Protein AF-W5RJJ1-F1 (afdb_monomer)

Radius of gyration: 13.15 Å; Cα contacts (8 Å, |Δi|>4): 98; chains: 1; bounding box: 34×28×34 Å

InterPro domains:
  IPR002885 Pentatricopeptide repeat [PF01535] (1-24)
  IPR002885 Pentatricopeptide repeat [PF01535] (67-92)
  IPR002885 Pentatricopeptide repeat [PS51375] (1-26)
  IPR002885 Pentatricopeptide repeat [TIGR00756] (1-28)
  IPR011990 Tetratricopeptide-like helical domain superfamily [G3DSA:1.25.40.10] (1-96)
  IPR046960 Pentatricopeptide repeat-containing protein At4g14850-like, plant [PTHR47926] (1-96)

Secondary structure (DSSP, 8-state):
-HHHHHHHHHHHHHHHHHHHHTTPPPPHHHHHHHHHHHHHHT-HHHHHHHHHHHHHTTGGG-HHHHHHHHHHHHHTT-HHHHHHHHHH-SS-----

Solvent-accessible surface area (backbone atoms only — not comparable to full-atom values): 5308 Å² total; per-residue (Å²): 130,67,66,66,54,57,52,54,28,51,51,39,50,53,50,52,52,49,31,55,76,69,71,46,80,78,51,71,66,56,49,35,51,35,36,52,23,34,33,73,69,48,39,55,71,63,44,52,56,50,51,59,50,37,50,76,73,65,44,58,65,39,56,70,44,41,55,28,49,29,52,24,27,48,61,51,70,37,51,70,59,19,47,54,46,57,70,63,34,84,62,74,85,76,84,125

Foldseek 3Di:
DVVVLLVVLVVLLVVVVVCVVVVNDDDLVSLLSNLVSLLSVLPVVSLVVSVVVCVVVVVLAPPSNLVSSLSSCVSNVNNVSSVVSQVSHPDRPPPD

Mean predicted aligned error: 6.85 Å

pLDDT: mean 80.55, std 13.33, range [39.28, 95.12]

Nearest PDB structures (foldseek):
  5izw-assembly2_B  TM=8.728E-01  e=2.351E-06  unidentified
  5iwb-assembly1_B  TM=9.163E-01  e=6.459E-06  unidentified
  5iww-assembly1_D  TM=9.122E-01  e=2.716E-05  unidentified
  8rdj-assembly1_G  TM=7.973E-01  e=3.967E-02  Sinapis alba
  4m59-assembly1_A  TM=7.138E-01  e=2.552E-01  Zea mays

Structure (mmCIF, N/CA/C/O backbone):
data_AF-W5RJJ1-F1
#
_entry.id   AF-W5RJJ1-F1
#
loop_
_atom_site.group_PDB
_atom_site.id
_atom_site.type_symbol
_atom_site.label_atom_id
_atom_site.label_alt_id
_atom_site.label_comp_id
_atom_site.label_asym_id
_atom_site.label_entity_id
_atom_site.label_seq_id
_atom_site.pdbx_PDB_ins_code
_atom_site.Cartn_x
_atom_site.Cartn_y
_atom_site.Cartn_z
_atom_site.occupancy
_atom_site.B_iso_or_equiv
_atom_site.auth_seq_id
_atom_site.auth_comp_id
_atom_site.auth_asym_id
_atom_site.auth_atom_id
_atom_site.pdbx_PDB_model_num
ATOM 1 N N . SER A 1 1 ? 19.352 -16.940 -7.072 1.00 46.44 1 SER A N 1
ATOM 2 C CA . SER A 1 1 ? 17.924 -17.330 -7.124 1.00 46.44 1 SER A CA 1
ATOM 3 C C . SER A 1 1 ? 16.939 -16.150 -7.070 1.00 46.44 1 SER A C 1
ATOM 5 O O . SER A 1 1 ? 15.914 -16.256 -6.410 1.00 46.44 1 SER A O 1
ATOM 7 N N . GLY A 1 2 ? 17.193 -15.031 -7.769 1.00 46.19 2 GLY A N 1
ATOM 8 C CA . GLY A 1 2 ? 16.320 -13.837 -7.729 1.00 46.19 2 GLY A CA 1
ATOM 9 C C . GLY A 1 2 ? 15.087 -13.887 -8.647 1.00 46.19 2 GLY A C 1
ATOM 10 O O . GLY A 1 2 ? 14.074 -13.267 -8.342 1.00 46.19 2 GLY A O 1
ATOM 11 N N . TYR A 1 3 ? 15.143 -14.673 -9.726 1.00 42.72 3 TYR A N 1
ATOM 12 C CA . TYR A 1 3 ? 14.088 -14.723 -10.746 1.00 42.72 3 TYR A CA 1
ATOM 13 C C . TYR A 1 3 ? 12.795 -15.409 -10.283 1.00 42.72 3 TYR A C 1
ATOM 15 O O . TYR A 1 3 ? 11.714 -14.951 -10.636 1.00 42.72 3 TYR A O 1
ATOM 23 N N . ALA A 1 4 ? 12.891 -16.450 -9.445 1.00 47.16 4 ALA A N 1
ATOM 24 C CA . ALA A 1 4 ? 11.712 -17.136 -8.910 1.00 47.16 4 ALA A CA 1
ATOM 25 C C . ALA A 1 4 ? 10.872 -16.208 -8.017 1.00 47.16 4 ALA A C 1
ATOM 27 O O . ALA A 1 4 ? 9.662 -16.123 -8.179 1.00 47.16 4 ALA A O 1
ATOM 28 N N . LYS A 1 5 ? 11.537 -15.423 -7.152 1.00 54.12 5 LYS A N 1
ATOM 29 C CA . LYS A 1 5 ? 10.850 -14.457 -6.288 1.00 54.12 5 LYS A CA 1
ATOM 30 C C . LYS A 1 5 ? 10.139 -13.390 -7.110 1.00 54.12 5 LYS A C 1
ATOM 32 O O . LYS A 1 5 ? 8.959 -13.195 -6.893 1.00 54.12 5 LYS A O 1
ATOM 37 N N . ALA A 1 6 ? 10.802 -12.742 -8.070 1.00 56.09 6 ALA A N 1
ATOM 38 C CA . ALA A 1 6 ? 10.177 -11.677 -8.864 1.00 56.09 6 ALA A CA 1
ATOM 39 C C . ALA A 1 6 ? 8.925 -12.140 -9.642 1.00 56.09 6 ALA A C 1
ATOM 41 O O . ALA A 1 6 ? 7.966 -11.374 -9.747 1.00 56.09 6 ALA A O 1
ATOM 42 N N . GLY A 1 7 ? 8.918 -13.386 -10.138 1.00 61.16 7 GLY A N 1
ATOM 43 C CA . GLY A 1 7 ? 7.738 -14.009 -10.748 1.00 61.16 7 GLY A CA 1
ATOM 44 C C . GLY A 1 7 ? 6.566 -14.117 -9.769 1.00 61.16 7 GLY A C 1
ATOM 45 O O . GLY A 1 7 ? 5.480 -13.625 -10.068 1.00 61.16 7 GLY A O 1
ATOM 46 N N . ASP A 1 8 ? 6.817 -14.637 -8.564 1.00 64.75 8 ASP A N 1
ATOM 47 C CA . ASP A 1 8 ? 5.803 -14.747 -7.504 1.00 64.75 8 ASP A CA 1
ATOM 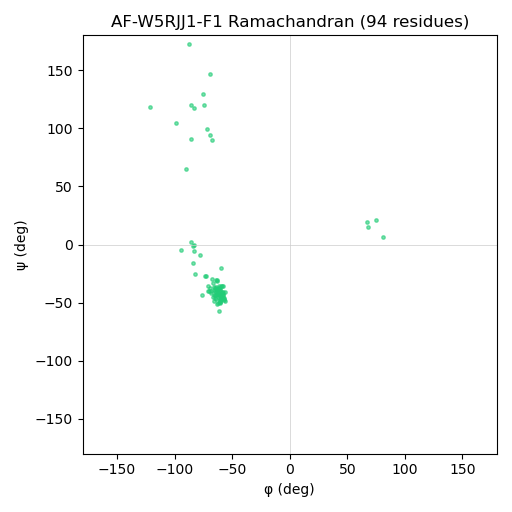48 C C . ASP A 1 8 ? 5.255 -13.378 -7.066 1.00 64.75 8 ASP A C 1
ATOM 50 O O . ASP A 1 8 ? 4.054 -13.234 -6.824 1.00 64.75 8 ASP A O 1
ATOM 54 N N . LEU A 1 9 ? 6.106 -12.341 -7.001 1.00 65.88 9 LEU A N 1
ATOM 55 C CA . LEU A 1 9 ? 5.661 -10.997 -6.605 1.00 65.88 9 LEU A CA 1
ATOM 56 C C . LEU A 1 9 ? 4.691 -10.400 -7.639 1.00 65.88 9 LEU A C 1
ATOM 58 O O . LEU A 1 9 ? 3.709 -9.753 -7.270 1.00 65.88 9 LEU A O 1
ATOM 62 N N . ARG A 1 10 ? 4.952 -10.616 -8.935 1.00 72.19 10 ARG A N 1
ATOM 63 C CA . ARG A 1 10 ? 4.105 -10.108 -10.022 1.00 72.19 10 ARG A CA 1
ATOM 64 C C . ARG A 1 10 ? 2.767 -10.839 -10.084 1.00 72.19 10 ARG A C 1
ATOM 66 O O . ARG A 1 10 ? 1.735 -10.190 -10.257 1.00 72.19 10 ARG A O 1
ATOM 73 N N . GLU A 1 11 ? 2.778 -12.154 -9.884 1.00 74.62 11 GLU A N 1
ATOM 74 C CA . GLU A 1 11 ? 1.558 -12.960 -9.792 1.00 74.62 11 GLU A CA 1
ATOM 75 C C . GLU A 1 11 ? 0.681 -12.536 -8.608 1.00 74.62 11 GLU A C 1
ATOM 77 O O . GLU A 1 11 ? -0.533 -12.416 -8.762 1.00 74.62 11 GLU A O 1
ATOM 82 N N . GLY A 1 12 ? 1.271 -12.190 -7.458 1.00 73.75 12 GLY A N 1
ATOM 83 C CA . GLY A 1 12 ? 0.524 -11.658 -6.313 1.00 73.75 12 GLY A CA 1
ATOM 84 C C . GLY A 1 12 ? -0.272 -10.386 -6.642 1.00 73.75 12 GLY A C 1
ATOM 85 O O . GLY A 1 12 ? -1.444 -10.266 -6.281 1.00 73.75 12 GLY A O 1
ATOM 86 N N . VAL A 1 13 ? 0.327 -9.453 -7.390 1.00 72.31 13 VAL A N 1
ATOM 87 C CA . VAL A 1 13 ? -0.345 -8.214 -7.828 1.00 72.31 13 VAL A CA 1
ATOM 88 C C . VAL A 1 13 ? -1.431 -8.498 -8.873 1.00 72.31 13 VAL A C 1
ATOM 90 O O . VAL A 1 13 ? -2.518 -7.914 -8.820 1.00 72.31 13 VAL A O 1
ATOM 93 N N . LEU A 1 14 ? -1.175 -9.412 -9.813 1.00 79.00 14 LEU A N 1
ATOM 94 C CA . LEU A 1 14 ? -2.167 -9.831 -10.809 1.00 79.00 14 LEU A CA 1
ATOM 95 C C . LEU A 1 14 ? -3.367 -10.527 -10.159 1.00 79.00 14 LEU A C 1
ATOM 97 O O . LEU A 1 14 ? -4.511 -10.243 -10.523 1.00 79.00 14 LEU A O 1
ATOM 101 N N . LEU A 1 15 ? -3.127 -11.380 -9.163 1.00 77.69 15 LEU A N 1
ATOM 102 C CA . LEU A 1 15 ? -4.175 -12.053 -8.405 1.00 77.69 15 LEU A CA 1
ATOM 103 C C . LEU A 1 15 ? -5.045 -11.044 -7.654 1.00 77.69 15 LEU A C 1
ATOM 105 O O . LEU A 1 15 ? -6.269 -11.132 -7.722 1.00 77.69 15 LEU A O 1
ATOM 109 N N . PHE A 1 16 ? -4.440 -10.035 -7.025 1.00 77.75 16 PHE A N 1
ATOM 110 C CA . PHE A 1 16 ? -5.175 -8.950 -6.375 1.00 77.75 16 PHE A CA 1
ATOM 111 C C . PHE A 1 16 ? -6.062 -8.176 -7.356 1.00 77.75 16 PHE A C 1
ATOM 113 O O . PHE A 1 16 ? -7.243 -7.946 -7.082 1.00 77.75 16 PHE A O 1
ATOM 120 N N . ARG A 1 17 ? -5.530 -7.830 -8.536 1.00 77.44 17 ARG A N 1
ATOM 121 C CA . ARG A 1 17 ? -6.320 -7.210 -9.611 1.00 77.44 17 ARG A CA 1
ATOM 122 C C . ARG A 1 17 ? -7.490 -8.093 -10.031 1.00 77.44 17 ARG A C 1
ATOM 124 O O . ARG A 1 17 ? -8.600 -7.593 -10.181 1.00 77.44 17 ARG A O 1
ATOM 131 N N . LYS A 1 18 ? -7.270 -9.400 -10.180 1.00 81.25 18 LYS A N 1
ATOM 132 C CA . LYS A 1 18 ? -8.324 -10.353 -10.543 1.00 81.25 18 LYS A CA 1
ATOM 133 C C . LYS A 1 18 ? -9.395 -10.463 -9.456 1.00 81.25 18 LYS A C 1
ATOM 135 O O . LYS A 1 18 ? -10.573 -10.423 -9.790 1.00 81.25 18 LYS A O 1
ATOM 140 N N . MET A 1 19 ? -9.014 -10.529 -8.177 1.00 78.75 19 MET A N 1
ATOM 141 C CA . MET A 1 19 ? -9.963 -10.511 -7.054 1.00 78.75 19 MET A CA 1
ATOM 142 C C . MET A 1 19 ? -10.826 -9.248 -7.092 1.00 78.75 19 MET A C 1
ATOM 144 O O . MET A 1 19 ? -12.048 -9.348 -7.011 1.00 78.75 19 MET A O 1
ATOM 148 N N . HIS A 1 20 ? -10.210 -8.086 -7.329 1.00 75.44 20 HIS A N 1
ATOM 149 C CA . HIS A 1 20 ? -10.929 -6.825 -7.485 1.00 75.44 20 HIS A CA 1
ATOM 150 C C . HIS A 1 20 ? -11.916 -6.851 -8.666 1.00 75.44 20 HIS A C 1
ATOM 152 O O . HIS A 1 20 ? -13.090 -6.539 -8.484 1.00 75.44 20 HIS A O 1
ATOM 158 N N . CYS A 1 21 ? -11.482 -7.286 -9.855 1.00 77.69 21 CYS A N 1
ATOM 159 C CA . CYS A 1 21 ? -12.345 -7.389 -11.038 1.00 77.69 21 CYS A CA 1
ATOM 160 C C . CYS A 1 21 ? -13.499 -8.389 -10.863 1.00 77.69 21 CYS A C 1
ATOM 162 O O . CYS A 1 21 ? -14.568 -8.192 -11.434 1.00 77.69 21 CYS A O 1
ATOM 164 N N . CYS A 1 22 ? -13.300 -9.450 -10.081 1.00 79.69 22 CYS A N 1
ATOM 165 C CA . CYS A 1 22 ? -14.326 -10.450 -9.789 1.00 79.69 22 CYS A CA 1
ATOM 166 C C . CYS A 1 22 ? -15.238 -10.068 -8.607 1.00 79.69 22 CYS A C 1
ATOM 168 O O . CYS A 1 22 ? -16.083 -10.872 -8.224 1.00 79.69 22 CYS A O 1
ATOM 170 N N . GLY A 1 23 ? -15.066 -8.887 -7.998 1.00 76.62 23 GLY A N 1
ATOM 171 C CA . GLY A 1 23 ? -15.830 -8.473 -6.814 1.00 76.62 23 GLY A CA 1
ATOM 172 C C . GLY A 1 23 ? -15.506 -9.279 -5.549 1.00 76.62 23 GLY A C 1
ATOM 173 O O . GLY A 1 23 ? -16.253 -9.229 -4.573 1.00 76.62 23 GLY A O 1
ATOM 174 N N . VAL A 1 24 ? -14.397 -10.023 -5.547 1.00 79.00 24 VAL A N 1
ATOM 175 C CA . VAL A 1 24 ? -13.941 -10.809 -4.399 1.00 79.00 24 VAL A CA 1
ATOM 176 C C . VAL A 1 24 ? -13.174 -9.890 -3.459 1.00 79.00 24 VAL A C 1
ATOM 178 O O . VAL A 1 24 ? -12.133 -9.333 -3.812 1.00 79.00 24 VAL A O 1
ATOM 181 N N . ARG A 1 25 ? -13.685 -9.732 -2.237 1.00 78.31 25 ARG A N 1
ATOM 182 C CA . ARG A 1 25 ? -13.036 -8.912 -1.215 1.00 78.31 25 ARG A CA 1
ATOM 183 C C . ARG A 1 25 ? -11.806 -9.652 -0.668 1.00 78.31 25 ARG A C 1
ATOM 185 O O . ARG A 1 25 ? -11.973 -10.742 -0.125 1.00 78.31 25 ARG A O 1
ATOM 192 N N . PRO A 1 26 ? -10.592 -9.086 -0.782 1.00 81.19 26 PRO A N 1
ATOM 193 C CA . PRO A 1 26 ? -9.417 -9.679 -0.163 1.00 81.19 26 PRO A CA 1
ATOM 194 C C . PRO A 1 26 ? -9.507 -9.557 1.364 1.00 81.19 26 PRO A C 1
ATOM 196 O O . PRO A 1 26 ? -10.045 -8.578 1.891 1.00 81.19 26 PRO A O 1
ATOM 199 N N . ASP A 1 27 ? -8.976 -10.551 2.069 1.00 83.44 27 ASP A N 1
ATOM 200 C CA . ASP A 1 27 ? -8.803 -10.509 3.519 1.00 83.44 27 ASP A CA 1
ATOM 201 C C . ASP A 1 27 ? -7.460 -9.866 3.909 1.00 83.44 27 ASP A C 1
ATOM 203 O O . ASP A 1 27 ? -6.606 -9.576 3.064 1.00 83.44 27 ASP A O 1
ATOM 207 N N . ALA A 1 28 ? -7.265 -9.631 5.209 1.00 79.50 28 ALA A N 1
ATOM 208 C CA . ALA A 1 28 ? -6.054 -8.997 5.729 1.00 79.50 28 ALA A CA 1
ATOM 209 C C . ALA A 1 28 ? -4.775 -9.770 5.358 1.00 79.50 28 ALA A C 1
ATOM 211 O O . ALA A 1 28 ? -3.751 -9.158 5.058 1.00 79.50 28 ALA A O 1
ATOM 212 N N . TYR A 1 29 ? -4.841 -11.105 5.327 1.00 81.44 29 TYR A N 1
ATOM 213 C CA . TYR A 1 29 ? -3.709 -11.956 4.966 1.00 81.44 29 TYR A CA 1
ATOM 214 C C . TYR A 1 29 ? -3.299 -11.755 3.503 1.00 81.44 29 TYR A C 1
ATOM 216 O O . TYR A 1 29 ? -2.130 -11.496 3.206 1.00 81.44 29 TYR A O 1
ATOM 224 N N . THR A 1 30 ? -4.274 -11.795 2.595 1.00 84.12 30 THR A N 1
ATOM 225 C CA . THR A 1 30 ? -4.089 -11.551 1.161 1.00 84.12 30 THR A CA 1
ATOM 226 C C . THR A 1 30 ? -3.463 -10.180 0.930 1.00 84.12 30 THR A C 1
ATOM 228 O O . THR A 1 30 ? -2.483 -10.052 0.197 1.00 84.12 30 THR A O 1
ATOM 231 N N . ILE A 1 31 ? -3.981 -9.158 1.612 1.00 85.81 31 ILE A N 1
ATOM 232 C CA . ILE A 1 31 ? -3.483 -7.784 1.538 1.00 85.81 31 ILE A CA 1
ATOM 233 C C . ILE A 1 31 ? -2.021 -7.705 1.989 1.00 85.81 31 ILE A C 1
ATOM 235 O O . ILE A 1 31 ? -1.187 -7.142 1.277 1.00 85.81 31 ILE A O 1
ATOM 239 N N . SER A 1 32 ? -1.678 -8.301 3.133 1.00 85.25 32 SER A N 1
ATOM 240 C CA . SER A 1 32 ? -0.299 -8.323 3.626 1.00 85.25 32 SER A CA 1
ATOM 241 C C . SER A 1 32 ? 0.657 -9.024 2.655 1.00 85.25 32 SER A C 1
ATOM 243 O O . SER A 1 32 ? 1.788 -8.567 2.486 1.00 85.25 32 SER A O 1
ATOM 245 N N . CYS A 1 33 ? 0.233 -10.107 1.997 1.00 84.62 33 CYS A N 1
ATOM 246 C CA . CYS A 1 33 ? 1.035 -10.777 0.970 1.00 84.62 33 CYS A CA 1
ATOM 247 C C . CYS A 1 33 ? 1.270 -9.881 -0.251 1.00 84.62 33 CYS A C 1
ATOM 249 O O . CYS A 1 33 ? 2.411 -9.745 -0.689 1.00 84.62 33 CYS A O 1
ATOM 251 N N . VAL A 1 34 ? 0.228 -9.222 -0.762 1.00 87.50 34 VAL A N 1
ATOM 252 C CA . VAL A 1 34 ? 0.328 -8.307 -1.913 1.00 87.50 34 VAL A CA 1
ATOM 253 C C . VAL A 1 34 ? 1.260 -7.135 -1.605 1.00 87.50 34 VAL A C 1
ATOM 255 O O . VAL A 1 34 ? 2.157 -6.844 -2.391 1.00 87.50 34 VAL A O 1
ATOM 258 N N . LEU A 1 35 ? 1.124 -6.510 -0.433 1.00 89.25 35 LEU A N 1
ATOM 259 C CA . LEU A 1 35 ? 1.993 -5.406 -0.013 1.00 89.25 35 LEU A CA 1
ATOM 260 C C . LEU A 1 35 ? 3.460 -5.840 0.106 1.00 89.25 35 LEU A C 1
ATOM 262 O O . LEU A 1 35 ? 4.345 -5.130 -0.365 1.00 89.25 35 LEU A O 1
ATOM 266 N N . LYS A 1 36 ? 3.734 -7.033 0.653 1.00 86.50 36 LYS A N 1
ATOM 267 C CA . LYS A 1 36 ? 5.091 -7.611 0.670 1.00 86.50 36 LYS A CA 1
ATOM 268 C C . LYS A 1 36 ? 5.630 -7.851 -0.738 1.00 86.50 36 LYS A C 1
ATOM 270 O O . LYS A 1 36 ? 6.821 -7.646 -0.969 1.00 86.50 36 LYS A O 1
ATOM 275 N N . CYS A 1 37 ? 4.769 -8.273 -1.666 1.00 87.06 37 CYS A N 1
ATOM 276 C CA . CYS A 1 37 ? 5.148 -8.476 -3.058 1.00 87.06 37 CYS A CA 1
ATOM 277 C C . CYS A 1 37 ? 5.588 -7.168 -3.710 1.00 87.06 37 CYS A C 1
ATOM 279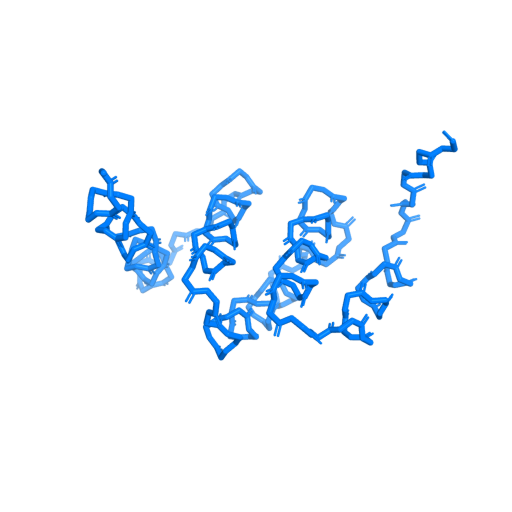 O O . CYS A 1 37 ? 6.697 -7.072 -4.234 1.00 87.06 37 CYS A O 1
ATOM 281 N N . ILE A 1 38 ? 4.762 -6.134 -3.582 1.00 88.06 38 ILE A N 1
ATOM 282 C CA . ILE A 1 38 ? 5.042 -4.796 -4.104 1.00 88.06 38 ILE A CA 1
ATOM 283 C C . ILE A 1 38 ? 6.307 -4.212 -3.459 1.00 88.06 38 ILE A C 1
ATOM 285 O O . ILE A 1 38 ? 7.177 -3.700 -4.162 1.00 88.06 38 ILE A O 1
ATOM 289 N N . ALA A 1 39 ? 6.471 -4.372 -2.143 1.00 89.12 39 ALA A N 1
ATOM 290 C CA . ALA A 1 39 ? 7.659 -3.930 -1.417 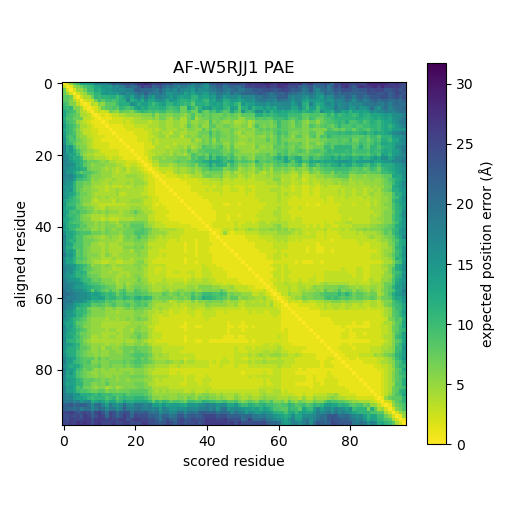1.00 89.12 39 ALA A CA 1
ATOM 291 C C . ALA A 1 39 ? 8.938 -4.664 -1.855 1.00 89.12 39 ALA A C 1
ATOM 293 O O . ALA A 1 39 ? 10.032 -4.111 -1.778 1.00 89.12 39 ALA A O 1
ATOM 294 N N . GLY A 1 40 ? 8.829 -5.922 -2.293 1.00 86.81 40 GLY A N 1
ATOM 295 C CA . GLY A 1 40 ? 9.938 -6.675 -2.880 1.00 86.81 40 GLY A CA 1
ATOM 296 C C . GLY A 1 40 ? 10.300 -6.219 -4.297 1.00 86.81 40 GLY A C 1
ATOM 297 O O . GLY A 1 40 ? 11.455 -6.353 -4.690 1.00 86.81 40 GLY A O 1
ATOM 298 N N . LEU A 1 41 ? 9.332 -5.671 -5.038 1.00 85.69 41 LEU A N 1
ATOM 299 C CA . LEU A 1 41 ? 9.531 -5.071 -6.360 1.00 85.69 41 LEU A CA 1
ATOM 300 C C . LEU A 1 41 ? 10.001 -3.609 -6.286 1.00 85.69 41 LEU A C 1
ATOM 302 O O . LEU A 1 41 ? 10.467 -3.082 -7.290 1.00 85.69 41 LEU A O 1
ATOM 306 N N . GLY A 1 42 ? 9.861 -2.952 -5.128 1.00 86.56 42 GLY A N 1
ATOM 307 C CA . GLY A 1 42 ? 10.160 -1.526 -4.959 1.00 86.56 42 GLY A CA 1
ATOM 308 C C . GLY A 1 42 ? 9.210 -0.605 -5.737 1.00 86.56 42 GLY A C 1
ATOM 309 O O . GLY A 1 42 ? 9.548 0.545 -6.005 1.00 86.56 42 GLY A O 1
ATOM 310 N N . SER A 1 43 ? 8.036 -1.104 -6.139 1.00 88.06 43 SER A N 1
ATOM 311 C CA . SER A 1 43 ? 7.077 -0.351 -6.954 1.00 88.06 43 SER A CA 1
ATOM 312 C C . SER A 1 43 ? 6.169 0.497 -6.067 1.00 88.06 43 SER A C 1
ATOM 314 O O . SER A 1 43 ? 5.118 0.047 -5.612 1.00 88.06 43 SER A O 1
ATOM 316 N N . ILE A 1 44 ? 6.568 1.742 -5.805 1.00 92.12 44 ILE A N 1
ATOM 317 C CA . ILE A 1 44 ? 5.759 2.658 -4.991 1.00 92.12 44 ILE A CA 1
ATOM 318 C C . ILE A 1 44 ? 4.395 2.959 -5.628 1.00 92.12 44 ILE A C 1
ATOM 320 O O . ILE A 1 44 ? 3.388 2.965 -4.928 1.00 92.12 44 ILE A O 1
ATOM 324 N N . ALA A 1 45 ? 4.344 3.094 -6.957 1.00 90.19 45 ALA A N 1
ATOM 325 C CA . ALA A 1 45 ? 3.115 3.398 -7.687 1.00 90.19 45 ALA A CA 1
ATOM 326 C C . ALA A 1 45 ? 2.037 2.316 -7.491 1.00 90.19 45 ALA A C 1
ATOM 328 O O . ALA A 1 45 ? 0.876 2.627 -7.228 1.00 90.19 45 ALA A O 1
ATOM 329 N N . ASP A 1 46 ? 2.417 1.034 -7.558 1.00 88.00 46 ASP A N 1
ATOM 330 C CA . ASP A 1 46 ? 1.485 -0.065 -7.270 1.00 88.00 46 ASP A CA 1
ATOM 331 C C . ASP A 1 46 ? 1.061 -0.055 -5.793 1.00 88.00 46 ASP A C 1
ATOM 333 O O . ASP A 1 46 ? -0.095 -0.327 -5.461 1.00 88.00 46 ASP A O 1
ATOM 337 N N . GLY A 1 47 ? 1.993 0.296 -4.906 1.00 90.62 47 GLY A N 1
ATOM 338 C CA . GLY A 1 47 ? 1.772 0.416 -3.471 1.00 90.62 47 GLY A CA 1
ATOM 339 C C . GLY A 1 47 ? 0.710 1.451 -3.107 1.00 90.62 47 GLY A C 1
ATOM 340 O O . GLY A 1 47 ? -0.201 1.148 -2.339 1.00 90.62 47 GLY A O 1
ATOM 341 N N . GLU A 1 48 ? 0.780 2.640 -3.700 1.00 91.88 48 GLU A N 1
ATOM 342 C CA . GLU A 1 48 ? -0.187 3.724 -3.497 1.00 91.88 48 GLU A CA 1
ATOM 343 C C . GLU A 1 48 ? -1.581 3.365 -4.020 1.00 91.88 48 GLU A C 1
ATOM 345 O O . GLU A 1 48 ? -2.584 3.632 -3.353 1.00 91.88 48 GLU A O 1
ATOM 350 N N . VAL A 1 49 ? -1.660 2.698 -5.177 1.00 89.31 49 VAL A N 1
ATOM 351 C CA . VAL A 1 49 ? -2.932 2.207 -5.729 1.00 89.31 49 VAL A CA 1
ATOM 352 C C . VAL A 1 49 ? -3.589 1.218 -4.767 1.00 89.31 49 VAL A C 1
ATOM 354 O O . VAL A 1 49 ? -4.781 1.340 -4.468 1.00 89.31 49 VAL A O 1
ATOM 357 N N . VAL A 1 50 ? -2.817 0.258 -4.247 1.00 88.31 50 VAL A N 1
ATOM 358 C CA . VAL A 1 50 ? -3.317 -0.699 -3.255 1.00 88.31 50 VAL A CA 1
ATOM 359 C C . VAL A 1 50 ? -3.704 0.025 -1.969 1.00 88.31 50 VAL A C 1
ATOM 361 O O . VAL A 1 50 ? -4.811 -0.188 -1.484 1.00 88.31 50 VAL A O 1
ATOM 364 N N . HIS A 1 51 ? -2.872 0.923 -1.441 1.00 92.06 51 HIS A N 1
ATOM 365 C CA . HIS A 1 51 ? -3.179 1.680 -0.226 1.00 92.06 51 HIS A CA 1
ATOM 366 C C . HIS A 1 51 ? -4.503 2.454 -0.351 1.00 92.06 51 HIS A C 1
ATOM 368 O O . HIS A 1 51 ? -5.385 2.302 0.497 1.00 92.06 51 HIS A O 1
ATOM 374 N N . GLY A 1 52 ? -4.709 3.193 -1.445 1.00 89.94 52 GLY A N 1
ATOM 375 C CA . GLY A 1 52 ? -5.962 3.910 -1.693 1.00 89.94 52 GLY A CA 1
ATOM 376 C C . GLY A 1 52 ? -7.183 2.984 -1.753 1.00 89.94 52 GLY A C 1
ATOM 377 O O . GLY A 1 52 ? -8.263 3.336 -1.274 1.00 89.94 52 GLY A O 1
ATOM 378 N N . TYR A 1 53 ? -7.024 1.773 -2.290 1.00 85.94 53 TYR A N 1
ATOM 379 C CA . TYR A 1 53 ? -8.080 0.761 -2.273 1.00 85.94 53 TYR A CA 1
ATOM 380 C C . TYR A 1 53 ? -8.376 0.234 -0.861 1.00 85.94 53 TYR A C 1
ATOM 382 O O . TYR A 1 53 ? -9.541 0.091 -0.486 1.00 85.94 53 TYR A O 1
ATOM 390 N N . 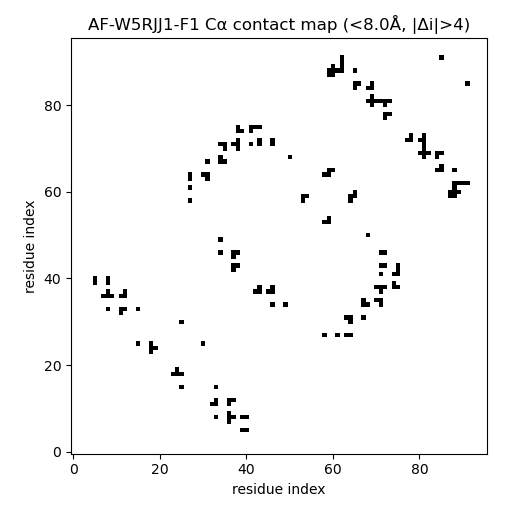LEU A 1 54 ? -7.346 -0.004 -0.049 1.00 87.50 54 LEU A N 1
ATOM 391 C CA . LEU A 1 54 ? -7.489 -0.482 1.330 1.00 87.50 54 LEU A CA 1
ATOM 392 C C . LEU A 1 54 ? -8.224 0.517 2.222 1.00 87.50 54 LEU A C 1
ATOM 394 O O . LEU A 1 54 ? -9.073 0.112 3.020 1.00 87.50 54 LEU A O 1
ATOM 398 N N . VAL A 1 55 ? -7.953 1.812 2.046 1.00 87.00 55 VAL A N 1
ATOM 399 C CA . VAL A 1 55 ? -8.678 2.889 2.735 1.00 87.00 55 VAL A CA 1
ATOM 400 C C . VAL A 1 55 ? -10.170 2.831 2.399 1.00 87.00 55 VAL A C 1
ATOM 402 O O . VAL A 1 55 ? -10.998 2.829 3.308 1.00 87.00 55 VAL A O 1
ATOM 405 N N . LYS A 1 56 ? -10.530 2.679 1.116 1.00 86.00 56 LYS A N 1
ATOM 406 C CA . LYS A 1 56 ? -11.937 2.569 0.674 1.00 86.00 56 LYS A CA 1
ATOM 407 C C . LYS A 1 56 ? -12.653 1.337 1.230 1.00 86.00 56 LYS A C 1
ATOM 409 O O . LYS A 1 56 ? -13.858 1.378 1.449 1.00 86.00 56 LYS A O 1
ATOM 414 N N . LEU A 1 57 ? -11.924 0.248 1.461 1.00 82.75 57 LEU A N 1
ATOM 415 C CA . LEU A 1 57 ? -12.459 -0.983 2.044 1.00 82.75 57 LEU A CA 1
ATOM 416 C C . LEU A 1 57 ? -12.517 -0.972 3.586 1.00 82.75 57 LEU A C 1
ATOM 418 O O . LEU A 1 57 ? -12.949 -1.963 4.182 1.00 82.75 57 LEU A O 1
ATOM 422 N N . GLY A 1 58 ? -12.071 0.110 4.234 1.00 83.06 58 GLY A N 1
ATOM 423 C CA . GLY A 1 58 ? -12.055 0.237 5.692 1.00 83.06 58 GLY A CA 1
ATOM 424 C C . GLY A 1 58 ? -10.946 -0.566 6.381 1.00 83.06 58 GLY A C 1
ATOM 425 O O . GLY A 1 58 ? -11.056 -0.859 7.567 1.00 83.06 58 GLY A O 1
ATOM 426 N N . PHE A 1 59 ? -9.879 -0.938 5.665 1.00 80.81 59 PHE A N 1
ATOM 427 C CA . PHE A 1 59 ? -8.728 -1.647 6.246 1.00 80.81 59 PHE A CA 1
ATOM 428 C C . PHE A 1 59 ? -7.708 -0.718 6.919 1.00 80.81 59 PHE A C 1
ATOM 430 O O . PHE A 1 59 ? -6.774 -1.212 7.544 1.00 80.81 59 PHE A O 1
ATOM 437 N N . GLY A 1 60 ? -7.884 0.606 6.832 1.00 71.81 60 GLY A N 1
ATOM 438 C CA . GLY A 1 60 ? -6.940 1.588 7.385 1.00 71.81 60 GLY A CA 1
ATOM 439 C C . GLY A 1 60 ? -6.716 1.488 8.901 1.00 71.81 60 GLY A C 1
ATOM 440 O O . GLY A 1 60 ? -5.689 1.937 9.392 1.00 71.81 60 GLY A O 1
ATOM 441 N N . SER A 1 61 ? -7.635 0.862 9.642 1.00 72.00 61 SER A N 1
ATOM 442 C CA . SER A 1 61 ? -7.535 0.663 11.094 1.00 72.00 61 SER A CA 1
ATOM 443 C C . SER A 1 61 ? -6.928 -0.681 11.513 1.00 72.00 61 SER A C 1
ATOM 445 O O . SER A 1 61 ? -6.735 -0.909 12.706 1.00 72.00 61 SER A O 1
ATOM 447 N N . GLN A 1 62 ? -6.637 -1.592 10.578 1.00 80.81 62 GLN A N 1
ATOM 448 C CA . GLN A 1 62 ? -6.126 -2.924 10.915 1.00 80.81 62 GLN A CA 1
ATOM 449 C C . GLN A 1 62 ? -4.604 -2.915 11.074 1.00 80.81 62 GLN A C 1
ATOM 451 O O . GLN A 1 62 ? -3.880 -2.668 10.109 1.00 80.81 62 GLN A O 1
ATOM 456 N N . CYS A 1 63 ? -4.105 -3.282 12.260 1.00 82.75 63 CYS A N 1
ATOM 457 C CA . CYS A 1 63 ? -2.671 -3.236 12.576 1.00 82.75 63 CYS A CA 1
ATOM 458 C C . CYS A 1 63 ? -1.801 -4.040 11.602 1.00 82.75 63 CYS A C 1
ATOM 460 O O . CYS A 1 63 ? -0.759 -3.565 11.159 1.00 82.75 63 CYS A O 1
ATOM 462 N N . ALA A 1 64 ? -2.253 -5.233 11.200 1.00 83.62 64 ALA A N 1
ATOM 463 C CA . ALA A 1 64 ? -1.528 -6.073 10.245 1.00 83.62 64 ALA A CA 1
ATOM 464 C C . ALA A 1 64 ? -1.358 -5.405 8.866 1.00 83.62 64 ALA A C 1
ATOM 466 O O . ALA A 1 64 ? -0.324 -5.570 8.214 1.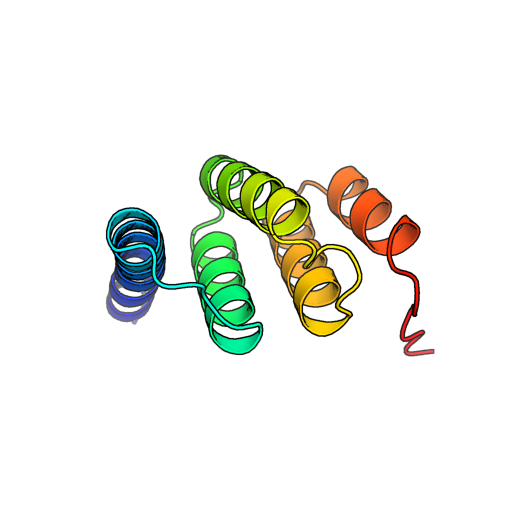00 83.62 64 ALA A O 1
ATOM 467 N N . VAL A 1 65 ? -2.359 -4.635 8.429 1.00 86.69 65 VAL A N 1
ATOM 468 C CA . VAL A 1 65 ? -2.318 -3.887 7.168 1.00 86.69 65 VAL A CA 1
ATOM 469 C C . VAL A 1 65 ? -1.440 -2.646 7.313 1.00 86.69 65 VAL A C 1
ATOM 471 O O . VAL A 1 65 ? -0.598 -2.406 6.449 1.00 86.69 65 VAL A O 1
ATOM 474 N N . GLY A 1 66 ? -1.566 -1.915 8.423 1.00 89.56 66 GLY A N 1
ATOM 475 C CA . GLY A 1 66 ? -0.717 -0.763 8.739 1.00 89.56 66 GLY A CA 1
ATOM 476 C C . GLY A 1 66 ? 0.772 -1.121 8.774 1.00 89.56 66 GLY A C 1
ATOM 477 O O . GLY A 1 66 ? 1.570 -0.505 8.071 1.00 89.56 66 GLY A O 1
ATOM 478 N N . ASN A 1 67 ? 1.139 -2.206 9.461 1.00 90.06 67 ASN A N 1
ATOM 479 C CA . ASN A 1 67 ? 2.520 -2.701 9.510 1.00 90.06 67 ASN A CA 1
ATOM 480 C C . ASN A 1 67 ? 3.054 -3.081 8.117 1.00 90.06 67 ASN A C 1
ATOM 482 O O . ASN A 1 67 ? 4.213 -2.819 7.791 1.00 90.06 67 ASN A O 1
ATOM 486 N N . ALA A 1 68 ? 2.216 -3.689 7.271 1.00 90.44 68 ALA A N 1
ATOM 487 C CA . ALA A 1 68 ? 2.600 -4.042 5.906 1.00 90.44 68 ALA A CA 1
ATOM 488 C C . ALA A 1 68 ? 2.777 -2.803 5.007 1.00 90.44 68 ALA A C 1
ATOM 490 O O . ALA A 1 68 ? 3.706 -2.772 4.200 1.00 90.44 68 ALA A O 1
ATOM 491 N N . LEU A 1 69 ? 1.935 -1.777 5.170 1.00 92.69 69 LEU A N 1
ATOM 492 C CA . LEU A 1 69 ? 2.064 -0.489 4.483 1.00 92.69 69 LEU A CA 1
ATOM 493 C C . LEU A 1 69 ? 3.324 0.261 4.930 1.00 92.69 69 LEU A C 1
ATOM 495 O O . LEU A 1 69 ? 4.071 0.740 4.083 1.00 92.69 69 LEU A O 1
ATOM 499 N N . MET A 1 70 ? 3.624 0.296 6.231 1.00 92.94 70 MET A N 1
ATOM 500 C CA . MET A 1 70 ? 4.872 0.875 6.742 1.00 92.94 70 MET A CA 1
ATOM 501 C C . MET A 1 70 ? 6.102 0.200 6.129 1.00 92.94 70 MET A C 1
ATOM 503 O O . MET A 1 70 ? 7.015 0.878 5.659 1.00 92.94 70 MET A O 1
ATOM 507 N N . ALA A 1 71 ? 6.117 -1.137 6.091 1.00 91.94 71 ALA A N 1
ATOM 508 C CA . ALA A 1 71 ? 7.213 -1.897 5.496 1.00 91.94 71 ALA A CA 1
ATOM 509 C C . ALA A 1 71 ? 7.364 -1.625 3.989 1.00 91.94 71 ALA A C 1
ATOM 511 O O . ALA A 1 71 ? 8.489 -1.548 3.495 1.00 91.94 71 ALA A O 1
ATOM 512 N N . LEU A 1 72 ? 6.249 -1.468 3.268 1.00 93.75 7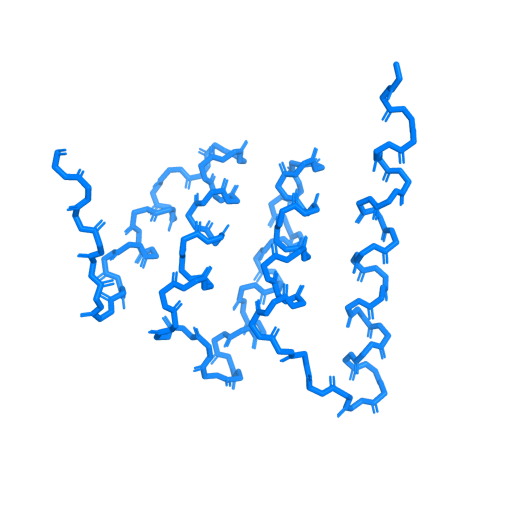2 LEU A N 1
ATOM 513 C CA . LEU A 1 72 ? 6.233 -1.072 1.861 1.00 93.75 72 LEU A CA 1
ATOM 514 C C . LEU A 1 72 ? 6.863 0.311 1.669 1.00 93.75 72 LEU A C 1
ATOM 516 O O . LEU A 1 72 ? 7.838 0.432 0.932 1.00 93.75 72 LEU A O 1
ATOM 520 N N . TYR A 1 73 ? 6.334 1.333 2.344 1.00 94.81 73 TYR A N 1
ATOM 521 C CA . TYR A 1 73 ? 6.792 2.711 2.182 1.00 94.81 73 TYR A CA 1
ATOM 522 C C . TYR A 1 73 ? 8.260 2.876 2.589 1.00 94.81 73 TYR A C 1
ATOM 524 O O . TYR A 1 73 ? 9.037 3.466 1.841 1.00 94.81 73 TYR A O 1
ATOM 532 N N . SER A 1 74 ? 8.679 2.260 3.698 1.00 92.94 74 SER A N 1
ATOM 533 C CA . SER A 1 74 ? 10.079 2.274 4.136 1.00 92.94 74 SER A CA 1
ATOM 534 C C . SER A 1 74 ? 11.016 1.613 3.117 1.00 92.94 74 SER A C 1
ATOM 536 O O . SER A 1 74 ? 12.069 2.164 2.798 1.00 92.94 74 SER A O 1
ATOM 538 N N . ARG A 1 75 ? 10.626 0.471 2.528 1.00 91.50 75 ARG A N 1
ATOM 539 C CA . ARG A 1 75 ? 11.428 -0.205 1.490 1.00 91.50 75 ARG A CA 1
ATOM 540 C C . ARG A 1 75 ? 11.517 0.569 0.181 1.00 91.50 75 ARG A C 1
ATOM 542 O O . ARG A 1 75 ? 12.519 0.440 -0.515 1.00 91.50 75 ARG A O 1
ATOM 549 N N . CYS A 1 76 ? 10.499 1.356 -0.144 1.00 91.06 76 CYS A N 1
ATOM 550 C CA . CYS A 1 76 ? 10.499 2.235 -1.311 1.00 91.06 76 CYS A CA 1
ATOM 551 C C . CYS A 1 76 ? 11.202 3.583 -1.054 1.00 91.06 76 CYS A C 1
ATOM 553 O O . CYS A 1 76 ? 11.280 4.399 -1.966 1.00 91.06 76 CYS A O 1
ATOM 555 N N . GLY A 1 77 ? 11.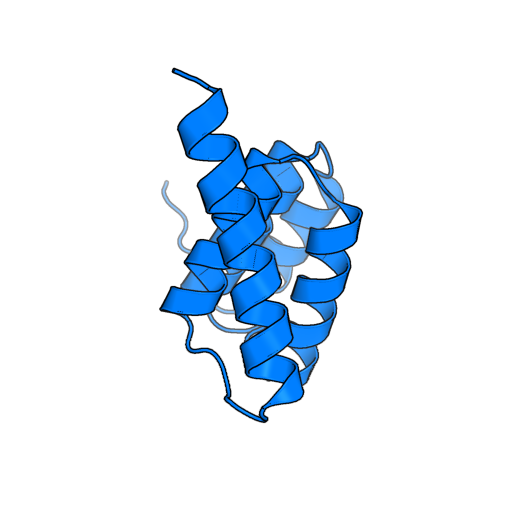718 3.828 0.158 1.00 92.81 77 GLY A N 1
ATOM 556 C CA . GLY A 1 77 ? 12.380 5.084 0.528 1.00 92.81 77 GLY A CA 1
ATOM 557 C C . GLY A 1 77 ? 11.429 6.230 0.897 1.00 92.81 77 GLY A C 1
ATOM 558 O O . GLY A 1 77 ? 11.884 7.341 1.147 1.00 92.81 77 GLY A O 1
ATOM 559 N N . CYS A 1 78 ? 10.125 5.968 0.982 1.00 93.69 78 CYS A N 1
ATOM 560 C CA . CYS A 1 78 ? 9.076 6.936 1.306 1.00 93.69 78 CYS A CA 1
ATOM 561 C C . CYS A 1 78 ? 8.839 6.991 2.823 1.00 93.69 78 CYS A C 1
ATOM 563 O O . CYS A 1 78 ? 7.793 6.582 3.332 1.00 93.69 78 CYS A O 1
ATOM 565 N N . ASN A 1 79 ? 9.841 7.440 3.579 1.00 92.44 79 ASN A N 1
ATOM 566 C CA . ASN A 1 79 ? 9.791 7.389 5.042 1.00 92.44 79 ASN A CA 1
ATOM 567 C C . ASN A 1 79 ? 8.721 8.314 5.645 1.00 92.44 79 ASN A C 1
ATOM 569 O O . ASN A 1 79 ? 8.125 7.945 6.657 1.00 92.44 79 ASN A O 1
ATOM 573 N N . GLU A 1 80 ? 8.430 9.474 5.037 1.00 95.12 80 GLU A N 1
ATOM 574 C CA . GLU A 1 80 ? 7.344 10.331 5.532 1.00 95.12 80 GLU A CA 1
ATOM 575 C C . GLU A 1 80 ? 5.978 9.652 5.396 1.00 95.12 80 GLU A C 1
ATOM 577 O O . GLU A 1 80 ? 5.146 9.762 6.292 1.00 95.12 80 GLU A O 1
ATOM 582 N N . ASP A 1 81 ? 5.743 8.907 4.315 1.00 94.19 81 ASP A N 1
ATOM 583 C CA . ASP A 1 81 ? 4.500 8.153 4.132 1.00 94.19 81 ASP A CA 1
ATOM 584 C C . ASP A 1 81 ? 4.385 6.989 5.113 1.00 94.19 81 ASP A C 1
ATOM 586 O O . ASP A 1 81 ? 3.315 6.766 5.682 1.00 94.19 81 ASP A O 1
ATOM 590 N N . ALA A 1 82 ? 5.491 6.286 5.379 1.00 93.44 82 ALA A N 1
ATOM 591 C CA . ALA A 1 82 ? 5.530 5.261 6.419 1.00 93.44 82 ALA A CA 1
ATOM 592 C C . ALA A 1 82 ? 5.156 5.845 7.793 1.00 93.44 82 ALA A C 1
ATOM 594 O O . ALA A 1 82 ? 4.396 5.225 8.540 1.00 93.44 82 ALA A O 1
ATOM 595 N N . LEU A 1 83 ? 5.639 7.053 8.105 1.00 92.44 83 LEU A N 1
ATOM 596 C CA . LEU A 1 83 ? 5.300 7.756 9.339 1.00 92.44 83 LEU A CA 1
ATOM 597 C C . LEU A 1 83 ? 3.821 8.158 9.380 1.00 92.44 83 LEU A C 1
ATOM 599 O O . LEU A 1 83 ? 3.162 7.895 10.381 1.00 92.44 83 LEU A O 1
ATOM 603 N N . ARG A 1 84 ? 3.263 8.708 8.293 1.00 91.88 84 ARG A N 1
ATOM 604 C CA . ARG A 1 84 ? 1.828 9.054 8.220 1.00 91.88 84 ARG A CA 1
ATOM 605 C C . ARG A 1 84 ? 0.933 7.840 8.451 1.00 91.88 84 ARG A C 1
ATOM 607 O O . ARG A 1 84 ? -0.080 7.943 9.140 1.00 91.88 84 ARG A O 1
ATOM 614 N N . VAL A 1 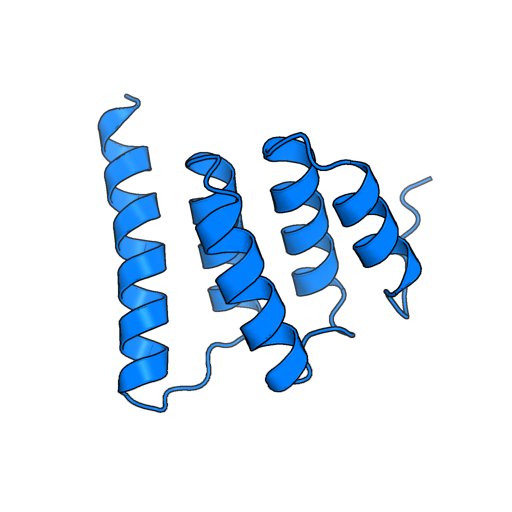85 ? 1.307 6.686 7.892 1.00 90.88 85 VAL A N 1
ATOM 615 C CA . VAL A 1 85 ? 0.596 5.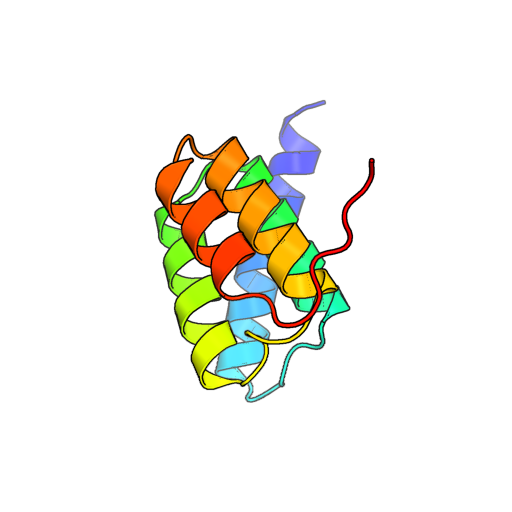423 8.138 1.00 90.88 85 VAL A CA 1
ATOM 616 C C . VAL A 1 85 ? 0.640 5.076 9.624 1.00 90.88 85 VAL A C 1
ATOM 618 O O . VAL A 1 85 ? -0.410 4.840 10.214 1.00 90.88 85 VAL A O 1
ATOM 621 N N . PHE A 1 86 ? 1.824 5.096 10.243 1.00 88.00 86 PHE A N 1
ATOM 622 C CA . PHE A 1 86 ? 1.988 4.810 11.671 1.00 88.00 86 PHE A CA 1
ATOM 623 C C . PHE A 1 86 ? 1.186 5.769 12.566 1.00 88.00 86 PHE A C 1
ATOM 625 O O . PHE A 1 86 ? 0.545 5.350 13.532 1.00 88.00 86 PHE A O 1
ATOM 632 N N . GLU A 1 87 ? 1.183 7.061 12.240 1.00 88.44 87 GLU A N 1
ATOM 633 C CA . GLU A 1 87 ? 0.450 8.082 12.986 1.00 88.44 87 GLU A CA 1
ATOM 634 C C . GLU A 1 87 ? -1.066 7.869 12.925 1.00 88.44 87 GLU A C 1
ATOM 636 O O . GLU A 1 87 ? -1.743 8.076 13.936 1.00 88.44 87 GLU A O 1
ATOM 641 N N . GLY A 1 88 ? -1.577 7.407 11.780 1.00 84.12 88 GLY A N 1
ATOM 642 C CA . GLY A 1 88 ? -2.991 7.104 11.557 1.00 84.12 88 GLY A CA 1
ATOM 643 C C . GLY A 1 88 ? -3.479 5.774 12.144 1.00 84.12 88 GLY A C 1
ATOM 644 O O . GLY A 1 88 ? -4.687 5.531 12.152 1.00 84.12 88 GLY A O 1
ATOM 645 N N . MET A 1 89 ? -2.589 4.906 12.639 1.00 84.44 89 MET A N 1
ATOM 646 C CA . MET A 1 89 ? -2.976 3.615 13.216 1.00 84.44 89 MET A CA 1
ATOM 647 C C . MET A 1 89 ? -3.582 3.777 14.627 1.00 84.44 89 MET A C 1
ATOM 649 O O . MET A 1 89 ? -2.959 4.401 15.490 1.00 84.44 89 MET A O 1
ATOM 653 N N . PRO A 1 90 ? -4.762 3.181 14.908 1.00 72.62 90 PRO A N 1
ATOM 654 C CA . PRO A 1 90 ? -5.442 3.315 16.202 1.00 72.62 90 PRO A CA 1
ATOM 655 C C . PRO A 1 90 ? -4.762 2.530 17.333 1.00 72.62 90 PRO A C 1
ATOM 657 O O . PRO A 1 90 ? -4.860 2.914 18.496 1.00 72.62 90 PRO A O 1
ATOM 660 N N . GLN A 1 91 ? -4.058 1.446 17.000 1.00 68.62 91 GLN A N 1
ATOM 661 C CA . GLN A 1 91 ? -3.175 0.716 17.905 1.00 68.62 91 GLN A CA 1
ATOM 662 C C . GLN A 1 91 ? -1.770 0.718 17.313 1.00 68.62 91 GLN A C 1
ATOM 664 O O . GLN A 1 91 ? -1.537 0.208 16.217 1.00 68.62 91 GLN A O 1
ATOM 669 N N . ARG A 1 92 ? -0.839 1.312 18.057 1.00 68.00 92 ARG A N 1
ATOM 670 C CA . ARG A 1 92 ? 0.586 1.306 17.747 1.00 68.00 92 ARG A CA 1
ATOM 671 C C . ARG A 1 92 ? 1.196 0.216 18.612 1.00 68.00 92 ARG A C 1
ATOM 673 O O . ARG A 1 92 ? 1.325 0.412 19.819 1.00 68.00 92 ARG A O 1
ATOM 680 N N . ASP A 1 93 ? 1.529 -0.925 18.018 1.00 59.62 93 ASP A N 1
ATOM 681 C CA . ASP A 1 93 ? 2.376 -1.903 18.698 1.00 59.62 93 ASP A CA 1
ATOM 682 C C . ASP A 1 93 ? 3.761 -1.266 18.833 1.00 59.62 93 ASP A C 1
ATOM 684 O O . ASP A 1 93 ? 4.595 -1.319 17.930 1.00 59.62 93 ASP A O 1
ATOM 688 N N . ALA A 1 94 ? 3.972 -0.563 19.943 1.00 45.34 94 ALA A N 1
ATOM 689 C CA . ALA A 1 94 ? 5.283 -0.091 20.331 1.00 45.34 94 ALA A CA 1
ATOM 690 C C . ALA A 1 94 ? 6.097 -1.325 20.726 1.00 45.34 94 ALA A C 1
ATOM 692 O O . ALA A 1 94 ? 6.011 -1.804 21.855 1.00 45.34 94 ALA A O 1
ATOM 693 N N . ILE A 1 95 ? 6.860 -1.874 19.783 1.00 46.66 95 ILE A N 1
ATOM 694 C CA . ILE A 1 95 ? 7.977 -2.739 20.149 1.00 46.66 95 ILE A CA 1
ATOM 695 C C . ILE A 1 95 ? 9.033 -1.792 20.725 1.00 46.66 95 ILE A C 1
ATOM 697 O O . ILE A 1 95 ? 9.674 -1.053 19.976 1.00 46.66 95 ILE A O 1
ATOM 701 N N . SER A 1 96 ? 9.087 -1.735 22.059 1.00 39.28 96 SER A N 1
ATOM 702 C CA . SER A 1 96 ? 10.104 -1.008 22.826 1.00 39.28 96 SER A CA 1
ATOM 703 C C . SER A 1 96 ? 11.444 -1.732 22.830 1.00 39.28 96 SER A C 1
ATOM 705 O O . SER A 1 96 ? 11.463 -2.963 22.605 1.00 39.28 96 SER A O 1
#

Sequence (96 aa):
SGYAKAGDLREGVLLFRKMHCCGVRPDAYTISCVLKCIAGLGSIADGEVVHGYLVKLGFGSQCAVGNALMALYSRCGCNEDALRVFEGMPQRDAIS

Organism: Hordeum vulgare subsp. spontaneum (NCBI:txid77009)